Protein AF-A0A936Z3K1-F1 (afdb_monomer_lite)

Organism: NCBI:txid1926872

Sequence (102 aa):
MRNPQPTPPASVLPLPELVPSLREVAAALRRVKRATEPGPGYRIGICDAGGTLVAGTRFASFNQVQRFSLAMADLGYGDVIAEDAEQAHGFHVLFVRRAPGP

Secondary structure (DSSP, 8-state):
-PPPPPPPPP--PPPPP-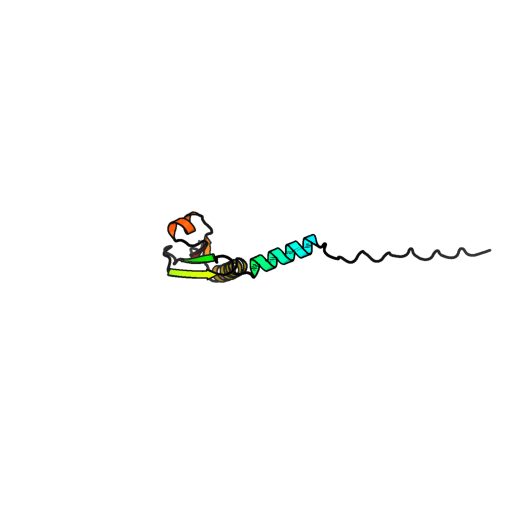---HHHHHHHHHHHHHHHS--S-EEEEEE-TTS-EEEEEEESSHHHHHHHHHHHHHTTEEEE--HHHHHHHS-SEEEEEPPPP-

Foldseek 3Di:
DDDDDDDDPPPPDPDPPPPDDPVVVVVVVVVVCQAPAQDVWFKEFEAEQVRHTDDIDTDRHVVVVVVVQVVLVVVQWHKDQDPVCCVVPVGRIYIHHHDPDD

Radius of gyration: 26.98 Å; chains: 1; bounding box: 47×21×94 Å

Structure (mmCIF, N/CA/C/O backbone):
data_AF-A0A936Z3K1-F1
#
_entry.id   AF-A0A936Z3K1-F1
#
loop_
_atom_site.group_PDB
_atom_site.id
_atom_site.type_symbol
_atom_site.label_atom_id
_atom_site.label_alt_id
_atom_site.label_comp_id
_atom_site.label_asym_id
_atom_site.label_entity_id
_atom_site.label_seq_id
_atom_site.pdbx_PDB_ins_code
_atom_site.Cartn_x
_atom_site.Cartn_y
_atom_site.Cartn_z
_atom_site.occupancy
_atom_site.B_iso_or_equiv
_atom_site.auth_seq_id
_atom_site.auth_comp_id
_atom_site.auth_asym_id
_atom_site.auth_atom_id
_atom_site.pdbx_PDB_model_num
ATOM 1 N N . MET A 1 1 ? 31.880 -3.836 76.783 1.00 51.91 1 MET A N 1
ATOM 2 C CA . MET A 1 1 ? 31.959 -3.171 75.463 1.00 51.91 1 MET A CA 1
ATOM 3 C C . MET A 1 1 ? 30.862 -3.767 74.585 1.00 51.91 1 MET A C 1
ATOM 5 O O . MET A 1 1 ? 30.927 -4.957 74.314 1.00 51.91 1 MET A O 1
ATOM 9 N N . ARG A 1 2 ? 29.789 -3.023 74.266 1.00 57.69 2 ARG A N 1
ATOM 10 C CA . ARG A 1 2 ? 28.687 -3.510 73.408 1.00 57.69 2 ARG A CA 1
ATOM 11 C C . ARG A 1 2 ? 29.042 -3.226 71.946 1.00 57.69 2 ARG A C 1
ATOM 13 O O . ARG A 1 2 ? 29.293 -2.073 71.615 1.00 57.69 2 ARG A O 1
ATOM 20 N N . ASN A 1 3 ? 29.062 -4.261 71.107 1.00 58.19 3 ASN A N 1
ATOM 21 C CA . ASN A 1 3 ? 29.167 -4.108 69.654 1.00 58.19 3 ASN A CA 1
ATOM 22 C C . ASN A 1 3 ? 27.955 -3.319 69.123 1.00 58.19 3 ASN A C 1
ATOM 24 O O . ASN A 1 3 ? 26.833 -3.616 69.546 1.00 58.19 3 ASN A O 1
ATOM 28 N N . PRO A 1 4 ? 28.135 -2.358 68.201 1.00 60.34 4 PRO A N 1
ATOM 29 C CA . PRO A 1 4 ? 27.015 -1.760 67.492 1.00 60.34 4 PRO A CA 1
ATOM 30 C C . PRO A 1 4 ? 26.408 -2.801 66.544 1.00 60.34 4 PRO A C 1
ATOM 32 O O . PRO A 1 4 ? 27.093 -3.401 65.717 1.00 60.34 4 PRO A O 1
ATOM 35 N N . GLN A 1 5 ? 25.113 -3.044 66.713 1.00 69.88 5 GLN A N 1
ATOM 36 C CA . GLN A 1 5 ? 24.314 -3.908 65.853 1.00 69.88 5 GLN A CA 1
ATOM 37 C C . GLN A 1 5 ? 24.134 -3.216 64.485 1.00 69.88 5 GLN A C 1
ATOM 39 O O . GLN A 1 5 ? 23.804 -2.028 64.469 1.00 69.88 5 GLN A O 1
ATOM 44 N N . PRO A 1 6 ? 24.358 -3.898 63.346 1.00 62.09 6 PRO A N 1
ATOM 45 C CA . PRO A 1 6 ? 24.139 -3.304 62.031 1.00 62.09 6 PRO A CA 1
ATOM 46 C C . PRO A 1 6 ? 22.644 -3.042 61.813 1.00 62.09 6 PRO A C 1
ATOM 48 O O . PRO A 1 6 ? 21.803 -3.907 62.067 1.00 62.09 6 PRO A O 1
ATOM 51 N N . THR A 1 7 ? 22.312 -1.835 61.361 1.00 65.94 7 THR A N 1
ATOM 52 C CA . THR A 1 7 ? 20.964 -1.446 60.939 1.00 65.94 7 THR A CA 1
ATOM 53 C C . THR A 1 7 ? 20.496 -2.340 59.784 1.00 65.94 7 THR A C 1
ATOM 55 O O . THR A 1 7 ? 21.282 -2.605 58.870 1.00 65.94 7 THR A O 1
ATOM 58 N N . PRO A 1 8 ? 19.237 -2.819 59.785 1.00 63.06 8 PRO A N 1
ATOM 59 C CA . PRO A 1 8 ? 18.714 -3.575 58.654 1.00 63.06 8 PRO A CA 1
ATOM 60 C C . PRO A 1 8 ? 18.677 -2.686 57.397 1.00 63.06 8 PRO A C 1
ATOM 62 O O . PRO A 1 8 ? 18.449 -1.477 57.516 1.00 63.06 8 PRO A O 1
ATOM 65 N N . PRO A 1 9 ? 18.909 -3.250 56.196 1.00 59.16 9 PRO A N 1
ATOM 66 C CA . PRO A 1 9 ? 18.845 -2.489 54.958 1.00 59.16 9 PRO A CA 1
ATOM 67 C C . PRO A 1 9 ? 17.439 -1.915 54.779 1.00 59.16 9 PRO A C 1
ATOM 69 O O . PRO A 1 9 ? 16.439 -2.579 55.059 1.00 59.16 9 PRO A O 1
ATOM 72 N N . ALA A 1 10 ? 17.385 -0.659 54.339 1.00 59.91 10 ALA A N 1
ATOM 73 C CA . ALA A 1 10 ? 16.150 0.047 54.047 1.00 59.91 10 ALA A CA 1
ATOM 74 C C . ALA A 1 10 ? 15.250 -0.811 53.145 1.00 59.91 10 ALA A C 1
ATOM 76 O O . ALA A 1 10 ? 15.712 -1.323 52.124 1.00 59.91 10 ALA A O 1
ATOM 77 N N . SER A 1 11 ? 13.977 -0.955 53.530 1.00 53.09 11 SER A N 1
ATOM 78 C CA . SER A 1 11 ? 12.931 -1.530 52.684 1.00 53.09 11 SER A CA 1
ATOM 79 C C . SER A 1 11 ? 13.009 -0.915 51.292 1.00 53.09 11 SER A C 1
ATOM 81 O O . SER A 1 11 ? 12.668 0.252 51.098 1.00 53.09 11 SER A O 1
ATOM 83 N N . VAL A 1 12 ? 13.453 -1.713 50.325 1.00 60.06 12 VAL A N 1
ATOM 84 C CA . VAL A 1 12 ? 13.292 -1.414 48.908 1.00 60.06 12 VAL A CA 1
ATOM 85 C C . VAL A 1 12 ? 11.792 -1.486 48.657 1.00 60.06 12 VAL A C 1
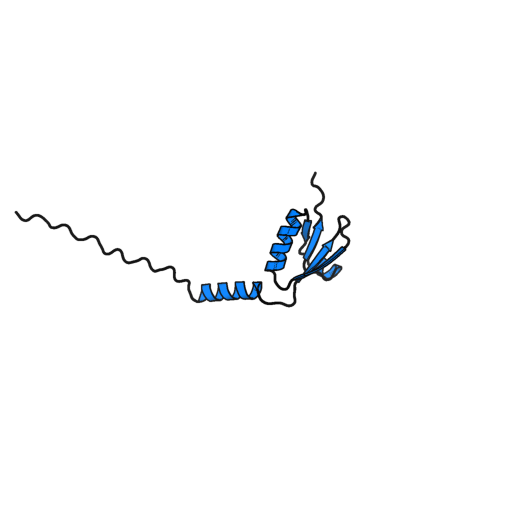ATOM 87 O O . VAL A 1 12 ? 11.215 -2.571 48.610 1.00 60.06 12 VAL A O 1
ATOM 90 N N . LEU A 1 13 ? 11.138 -0.326 48.602 1.00 56.88 13 LEU A N 1
ATOM 91 C CA . LEU A 1 13 ? 9.747 -0.244 48.173 1.00 56.88 13 LEU A CA 1
ATOM 92 C C . LEU A 1 13 ? 9.650 -0.912 46.790 1.00 56.88 13 LEU A C 1
ATOM 94 O O . LEU A 1 13 ? 10.481 -0.604 45.928 1.00 56.88 13 LEU A O 1
ATOM 98 N N . PRO A 1 14 ? 8.694 -1.831 46.561 1.00 55.97 14 PRO A N 1
ATOM 99 C CA . PRO A 1 14 ? 8.497 -2.400 45.239 1.00 55.97 14 PRO A CA 1
ATOM 100 C C . PRO A 1 14 ? 8.211 -1.253 44.267 1.00 55.97 14 PRO A C 1
ATOM 102 O O . PRO A 1 14 ? 7.354 -0.406 44.528 1.00 55.97 14 PRO A O 1
ATOM 105 N N . LEU A 1 15 ? 8.994 -1.199 43.185 1.00 60.97 15 LEU A N 1
ATOM 106 C CA . LEU A 1 15 ? 8.790 -0.271 42.075 1.00 60.97 15 LEU A CA 1
ATOM 107 C C . LEU A 1 15 ? 7.305 -0.314 41.691 1.00 60.97 15 LEU A C 1
ATOM 109 O O . LEU A 1 15 ? 6.779 -1.423 41.562 1.00 60.97 15 LEU A O 1
ATOM 113 N N . PRO A 1 16 ? 6.621 0.834 41.532 1.00 58.12 16 PRO A N 1
ATOM 114 C CA . PRO A 1 16 ? 5.246 0.817 41.067 1.00 58.12 16 PRO A CA 1
ATOM 115 C C . PRO A 1 16 ? 5.231 0.055 39.744 1.00 58.12 16 PRO A C 1
ATOM 117 O O . PRO A 1 16 ? 5.923 0.439 38.797 1.00 58.12 16 PRO A O 1
ATOM 120 N N . GLU A 1 17 ? 4.514 -1.070 39.724 1.00 60.84 17 GLU A N 1
ATOM 121 C CA . GLU A 1 17 ? 4.264 -1.833 38.509 1.00 60.84 17 GLU A CA 1
ATOM 122 C C . GLU A 1 17 ? 3.843 -0.842 37.422 1.00 60.84 17 GLU A C 1
ATOM 124 O O . GLU A 1 17 ? 3.041 0.060 37.684 1.00 60.84 17 GLU A O 1
ATOM 129 N N . LEU A 1 18 ? 4.427 -0.971 36.226 1.00 62.72 18 LEU A N 1
ATOM 130 C CA . LEU A 1 18 ? 4.074 -0.191 35.042 1.00 62.72 18 LEU A CA 1
ATOM 131 C C . LEU A 1 18 ? 2.633 -0.517 34.631 1.00 62.72 18 LEU A C 1
ATOM 133 O O . LEU A 1 18 ? 2.393 -1.193 33.634 1.00 62.72 18 LEU A O 1
ATOM 137 N N . VAL A 1 19 ? 1.660 -0.075 35.419 1.00 63.97 19 VAL A N 1
ATOM 138 C CA . VAL A 1 19 ? 0.253 -0.166 35.079 1.00 63.97 19 VAL A CA 1
ATOM 139 C C . VAL A 1 19 ? -0.004 0.982 34.108 1.00 63.97 19 VAL A C 1
ATOM 141 O O . VAL A 1 19 ? 0.053 2.145 34.524 1.00 63.97 19 VAL A O 1
ATOM 144 N N . PRO A 1 20 ? -0.238 0.701 32.811 1.00 69.38 20 PRO A N 1
ATOM 145 C CA . PRO A 1 20 ? -0.539 1.750 31.855 1.00 69.38 20 PRO A CA 1
ATOM 146 C C . PRO A 1 20 ? -1.790 2.493 32.313 1.00 69.38 20 PRO A C 1
ATOM 148 O O . PRO A 1 20 ? -2.777 1.901 32.760 1.00 69.38 20 PRO A O 1
ATOM 151 N N . SER A 1 21 ? -1.756 3.811 32.193 1.00 82.62 21 SER A N 1
ATOM 152 C CA . SER A 1 21 ? -2.896 4.652 32.515 1.00 82.62 21 SER A CA 1
ATOM 153 C C . SER A 1 21 ? -4.106 4.274 31.655 1.00 82.62 21 SER A C 1
ATOM 155 O O . SER A 1 21 ? -3.986 3.872 30.493 1.00 82.62 21 SER A O 1
ATOM 157 N N . LEU A 1 22 ? -5.313 4.497 32.180 1.00 77.69 22 LEU A N 1
ATOM 158 C CA . LEU A 1 22 ? -6.554 4.316 31.412 1.00 77.69 22 LEU A CA 1
ATOM 159 C C . LEU A 1 22 ? -6.553 5.121 30.099 1.00 77.69 22 LEU A C 1
ATOM 161 O O . LEU A 1 22 ? -7.166 4.712 29.113 1.00 77.69 22 LEU A O 1
ATOM 165 N N . ARG A 1 23 ? -5.828 6.248 30.060 1.00 71.69 23 ARG A N 1
ATOM 166 C CA . ARG A 1 23 ? -5.640 7.068 28.857 1.00 71.69 23 ARG A CA 1
ATOM 167 C C . ARG A 1 23 ? -4.816 6.341 27.793 1.00 71.69 23 ARG A C 1
ATOM 169 O O . ARG A 1 23 ? -5.194 6.380 26.623 1.00 71.69 23 ARG A O 1
ATOM 176 N N . GLU A 1 24 ? -3.729 5.682 28.186 1.00 74.94 24 GLU A N 1
ATOM 177 C CA . GLU A 1 24 ? -2.876 4.892 27.289 1.00 74.94 24 GLU A CA 1
ATOM 178 C C . GLU A 1 24 ? -3.619 3.665 26.762 1.00 74.94 24 GLU A C 1
ATOM 180 O O . GLU A 1 24 ? -3.598 3.410 25.558 1.00 74.94 24 GLU A O 1
ATOM 185 N N . VAL A 1 25 ? -4.375 2.976 27.622 1.00 77.12 25 VAL A N 1
ATOM 186 C CA . VAL A 1 25 ? -5.221 1.844 27.214 1.00 77.12 25 VAL A CA 1
ATOM 187 C C . VAL A 1 25 ? -6.306 2.295 26.231 1.00 77.12 25 VAL A C 1
ATOM 189 O O . VAL A 1 25 ? -6.480 1.686 25.176 1.00 77.12 25 VAL A O 1
ATOM 192 N N . ALA A 1 26 ? -6.993 3.410 26.497 1.00 69.81 26 ALA A N 1
ATOM 193 C CA . ALA A 1 26 ? -7.988 3.961 25.576 1.00 69.81 26 ALA A CA 1
ATOM 194 C C . ALA A 1 26 ? -7.372 4.400 24.234 1.00 69.81 26 ALA A C 1
ATOM 196 O O . ALA A 1 26 ? -7.989 4.223 23.181 1.00 69.81 26 ALA A O 1
ATOM 197 N N . ALA A 1 27 ? -6.161 4.963 24.245 1.00 68.19 27 ALA A N 1
ATOM 198 C CA . ALA A 1 27 ? -5.438 5.326 23.029 1.00 68.19 27 ALA A CA 1
ATOM 199 C C . ALA A 1 27 ? -5.042 4.085 22.212 1.00 68.19 27 ALA A C 1
ATOM 201 O O . ALA A 1 27 ? -5.247 4.064 20.995 1.00 68.19 27 ALA A O 1
ATOM 202 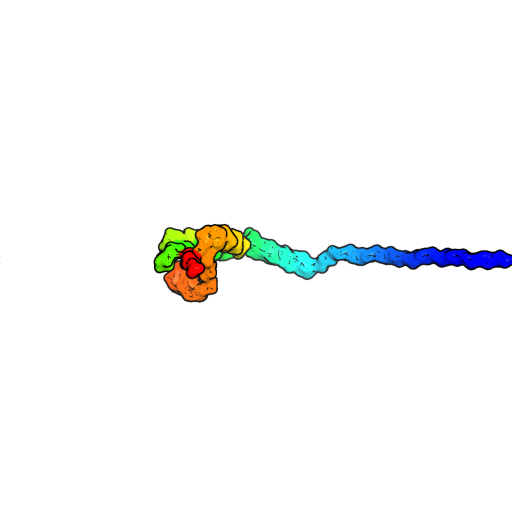N N . ALA A 1 28 ? -4.554 3.034 22.876 1.00 71.94 28 ALA A N 1
ATOM 203 C CA . ALA A 1 28 ? -4.238 1.754 22.253 1.00 71.94 28 ALA A CA 1
ATOM 204 C C . ALA A 1 28 ? -5.490 1.109 21.639 1.00 71.94 28 ALA A C 1
ATOM 206 O O . ALA A 1 28 ? -5.474 0.740 20.465 1.00 71.94 28 ALA A O 1
ATOM 207 N N . LEU A 1 29 ? -6.610 1.077 22.370 1.00 72.44 29 LEU A N 1
ATOM 208 C CA . LEU A 1 29 ? -7.886 0.557 21.870 1.00 72.44 29 LEU A CA 1
ATOM 209 C C . LEU A 1 29 ? -8.385 1.330 20.646 1.00 72.44 29 LEU A C 1
ATOM 211 O O . LEU A 1 29 ? -8.789 0.714 19.666 1.00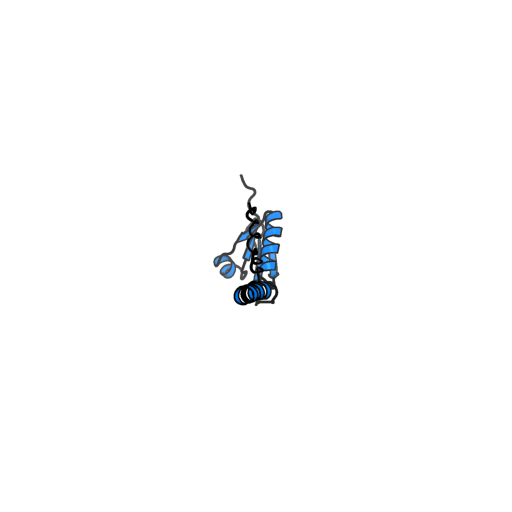 72.44 29 LEU A O 1
ATOM 215 N N . ARG A 1 30 ? -8.309 2.668 20.639 1.00 71.00 30 ARG A N 1
ATOM 216 C CA . ARG A 1 30 ? -8.678 3.475 19.459 1.00 71.00 30 ARG A CA 1
ATOM 217 C C . ARG A 1 30 ? -7.772 3.201 18.259 1.00 71.00 30 ARG A C 1
ATOM 219 O O . ARG A 1 30 ? -8.259 3.186 17.130 1.00 71.00 30 ARG A O 1
ATOM 226 N N . ARG A 1 31 ? -6.471 2.987 18.489 1.00 62.75 31 ARG A N 1
ATOM 227 C CA . ARG A 1 31 ? -5.500 2.649 17.438 1.00 62.75 31 ARG A CA 1
ATOM 228 C C . ARG A 1 31 ? -5.793 1.280 16.830 1.00 62.75 31 ARG A C 1
ATOM 230 O O . ARG A 1 31 ? -5.791 1.163 15.609 1.00 62.75 31 ARG A O 1
ATOM 237 N N . VAL A 1 32 ? -6.091 0.281 17.663 1.00 66.44 32 VAL A N 1
ATOM 238 C CA . VAL A 1 32 ? -6.509 -1.053 17.209 1.00 66.44 32 VAL A CA 1
ATOM 239 C C . VAL A 1 32 ? -7.823 -0.948 16.444 1.00 66.44 32 VAL A C 1
ATOM 241 O O . VAL A 1 32 ? -7.875 -1.358 15.295 1.00 66.44 32 VAL A O 1
ATOM 244 N N . LYS A 1 33 ? -8.830 -0.280 17.013 1.00 62.78 33 LYS A N 1
ATOM 245 C CA . LYS A 1 33 ? -10.151 -0.088 16.407 1.00 62.78 33 LYS A CA 1
ATOM 246 C C . LYS A 1 33 ? -10.070 0.552 15.014 1.00 62.78 33 LYS A C 1
ATOM 248 O O . LYS A 1 33 ? -10.632 0.019 14.072 1.00 62.78 33 LYS A O 1
ATOM 253 N N . ARG A 1 34 ? -9.274 1.613 14.827 1.00 60.97 34 ARG A N 1
ATOM 254 C CA . ARG A 1 34 ? -9.028 2.208 13.492 1.00 60.97 34 ARG A CA 1
ATOM 255 C C . ARG A 1 34 ? -8.288 1.284 12.518 1.00 60.97 34 ARG A C 1
ATOM 257 O O . ARG A 1 34 ? -8.410 1.452 11.309 1.00 60.97 34 ARG A O 1
ATOM 264 N N . ALA A 1 35 ? -7.482 0.354 13.023 1.00 58.16 35 ALA A N 1
ATOM 265 C CA . ALA A 1 35 ? -6.764 -0.621 12.208 1.00 58.16 35 ALA A CA 1
ATOM 266 C C . ALA A 1 35 ? -7.605 -1.868 11.878 1.00 58.16 35 ALA A C 1
ATOM 268 O O . ALA A 1 35 ? -7.279 -2.565 10.915 1.00 58.16 35 ALA A O 1
ATOM 269 N N . THR A 1 36 ? -8.652 -2.155 12.656 1.00 55.12 36 THR A N 1
ATOM 270 C CA . THR A 1 36 ? -9.460 -3.379 12.551 1.00 55.12 36 THR A CA 1
ATOM 271 C C . THR A 1 36 ? -10.888 -3.144 12.074 1.00 55.12 36 THR A C 1
ATOM 273 O O . THR A 1 36 ? -11.504 -4.078 11.571 1.00 55.12 36 THR A O 1
ATOM 276 N N . GLU A 1 37 ? -11.438 -1.940 12.234 1.00 56.78 37 GLU A N 1
ATOM 277 C CA . GLU A 1 37 ? -12.792 -1.640 11.775 1.00 56.78 37 GLU A CA 1
ATOM 278 C C . GLU A 1 37 ? -12.823 -1.298 10.283 1.00 56.78 37 GLU A C 1
ATOM 280 O O . GLU A 1 37 ? -11.950 -0.569 9.801 1.00 56.78 37 GLU A O 1
ATOM 285 N N . PRO A 1 38 ? -13.838 -1.786 9.550 1.00 53.66 38 PRO A N 1
ATOM 286 C CA . PRO A 1 38 ? -14.069 -1.386 8.175 1.00 53.66 38 PRO A CA 1
ATOM 287 C C . PRO A 1 38 ? -14.511 0.081 8.151 1.00 53.66 38 PRO A C 1
ATOM 289 O O . PRO A 1 38 ? -15.656 0.413 8.451 1.00 53.66 38 PRO A O 1
ATOM 292 N N . GLY A 1 39 ? -13.582 0.976 7.814 1.00 60.31 39 GLY A N 1
ATOM 293 C CA . GLY A 1 39 ? -13.918 2.337 7.395 1.00 60.31 39 GLY A CA 1
ATOM 294 C C . GLY A 1 39 ? -14.571 2.340 6.001 1.00 60.31 39 GLY A C 1
ATOM 295 O O . GLY A 1 39 ? -14.830 1.273 5.444 1.00 60.31 39 GLY A O 1
ATOM 296 N N . PRO A 1 40 ? -14.762 3.511 5.360 1.00 62.25 40 PRO A N 1
ATOM 297 C CA . PRO A 1 40 ? -15.268 3.599 3.977 1.00 62.25 40 PRO A CA 1
ATOM 298 C C . PRO A 1 40 ? -14.375 2.887 2.936 1.00 62.25 40 PRO A C 1
ATOM 300 O O . PRO A 1 40 ? -14.747 2.758 1.771 1.00 62.25 40 PRO A O 1
ATOM 303 N N . GLY A 1 41 ? -13.216 2.384 3.367 1.00 75.31 41 GLY A N 1
ATOM 304 C CA . GLY A 1 41 ? -12.289 1.594 2.583 1.00 75.31 41 GLY A CA 1
ATOM 305 C C . GLY A 1 41 ? -11.328 2.462 1.775 1.00 75.31 41 GLY A C 1
ATOM 306 O O . GLY A 1 41 ? -11.693 3.473 1.181 1.00 75.31 41 GLY A O 1
ATOM 307 N N . TYR A 1 42 ? -10.070 2.049 1.725 1.00 79.62 42 TYR A N 1
ATOM 308 C CA . TYR A 1 42 ? -9.035 2.675 0.921 1.00 79.62 42 TYR A CA 1
ATOM 309 C C . TYR A 1 42 ? -9.046 2.052 -0.471 1.00 79.62 42 TYR A C 1
ATOM 311 O O . TYR A 1 42 ? -8.624 0.916 -0.652 1.00 79.62 42 TYR A O 1
ATOM 319 N N . ARG A 1 43 ? -9.543 2.795 -1.460 1.00 86.06 43 ARG A N 1
ATOM 320 C CA . ARG A 1 43 ? -9.307 2.543 -2.888 1.00 86.06 43 ARG A CA 1
ATOM 321 C C . ARG A 1 43 ? -7.816 2.656 -3.201 1.00 86.06 43 ARG A C 1
ATOM 323 O O . ARG A 1 43 ? -7.244 3.726 -3.009 1.00 86.06 43 ARG A O 1
ATOM 330 N N . ILE A 1 44 ? -7.233 1.573 -3.699 1.00 87.75 44 ILE A N 1
ATOM 331 C CA . ILE A 1 44 ? -5.836 1.469 -4.121 1.00 87.75 44 ILE A CA 1
ATOM 332 C C . ILE A 1 44 ? -5.780 1.140 -5.607 1.00 87.75 44 ILE A C 1
ATOM 334 O O . ILE A 1 44 ? -6.473 0.222 -6.041 1.00 87.75 44 ILE A O 1
ATOM 338 N N . GLY A 1 45 ? -4.963 1.861 -6.368 1.00 88.62 45 GLY A N 1
ATOM 339 C CA . GLY A 1 45 ? -4.690 1.572 -7.773 1.00 88.62 45 GLY A CA 1
ATOM 340 C C . GLY A 1 45 ? -3.251 1.112 -7.982 1.00 88.62 45 GLY A C 1
ATOM 341 O O . GLY A 1 45 ? -2.360 1.444 -7.202 1.00 88.62 45 GLY A O 1
ATOM 342 N N . ILE A 1 46 ? -3.025 0.328 -9.030 1.00 90.00 46 ILE A N 1
ATOM 343 C CA . ILE A 1 46 ? -1.706 -0.152 -9.444 1.00 90.00 46 ILE A CA 1
ATOM 344 C C . ILE A 1 46 ? -1.517 0.249 -10.900 1.00 90.00 46 ILE A C 1
ATOM 346 O O . ILE A 1 46 ? -2.353 -0.082 -11.746 1.00 90.00 46 ILE A O 1
ATOM 350 N N . CYS A 1 47 ? -0.423 0.945 -11.177 1.00 87.62 47 CYS A N 1
ATOM 351 C CA . CYS A 1 47 ? -0.049 1.382 -12.508 1.00 87.62 47 CYS A CA 1
ATOM 352 C C . CYS A 1 47 ? 1.067 0.510 -13.085 1.00 87.62 47 CYS A C 1
ATOM 354 O O . CYS A 1 47 ? 1.921 0.001 -12.358 1.00 87.62 47 CYS A O 1
ATOM 356 N N . ASP A 1 48 ? 1.082 0.363 -14.405 1.00 85.06 48 ASP A N 1
ATOM 357 C CA . ASP A 1 48 ? 2.225 -0.192 -15.120 1.00 85.06 48 ASP A CA 1
ATOM 358 C C . ASP A 1 48 ? 3.411 0.793 -15.170 1.00 85.06 48 ASP A C 1
ATOM 360 O O . ASP A 1 48 ? 3.384 1.888 -14.604 1.00 85.06 48 ASP A O 1
ATOM 364 N N . ALA A 1 49 ? 4.487 0.393 -15.855 1.00 78.94 49 ALA A N 1
ATOM 365 C CA . ALA A 1 49 ? 5.677 1.227 -16.027 1.00 78.94 49 ALA A CA 1
ATOM 366 C C . ALA A 1 49 ? 5.424 2.498 -16.865 1.00 78.94 49 ALA A C 1
ATOM 368 O O . ALA A 1 49 ? 6.220 3.430 -16.796 1.00 78.94 49 ALA A O 1
ATOM 369 N N . GLY A 1 50 ? 4.338 2.540 -17.642 1.00 76.06 50 GLY A N 1
ATOM 370 C CA . GLY A 1 50 ? 3.899 3.717 -18.392 1.00 76.06 50 GLY A CA 1
ATOM 371 C C . GLY A 1 50 ? 2.995 4.649 -17.582 1.00 76.06 50 GLY A C 1
ATOM 372 O O . GLY A 1 50 ? 2.510 5.634 -18.130 1.00 76.06 50 GLY A O 1
ATOM 373 N N . GLY A 1 51 ? 2.739 4.344 -16.304 1.00 76.38 51 GLY A N 1
ATOM 374 C CA . GLY A 1 51 ? 1.829 5.112 -15.455 1.00 76.38 51 GLY A CA 1
ATOM 375 C C . GLY A 1 51 ? 0.348 4.829 -15.721 1.00 76.38 51 GLY A C 1
ATOM 376 O O . GLY A 1 51 ? -0.506 5.497 -15.142 1.00 76.38 51 GLY A O 1
ATOM 377 N N . THR A 1 52 ? 0.021 3.832 -16.549 1.00 83.75 52 THR A N 1
ATOM 378 C CA . THR A 1 52 ? -1.367 3.467 -16.854 1.00 83.75 52 THR A CA 1
ATOM 379 C C . THR A 1 52 ? -1.916 2.559 -15.769 1.00 83.75 52 THR A C 1
ATOM 381 O O . THR A 1 52 ? -1.281 1.575 -15.397 1.00 83.75 52 THR A O 1
ATOM 384 N N . LEU A 1 53 ? -3.116 2.856 -15.271 1.00 85.69 53 LEU A N 1
ATOM 385 C CA . LEU A 1 53 ? -3.791 2.016 -14.287 1.00 85.69 53 LEU A CA 1
ATOM 386 C C . LEU A 1 53 ? -4.128 0.641 -14.887 1.00 85.69 53 LEU A C 1
ATOM 388 O O . LEU A 1 53 ? -4.909 0.546 -15.832 1.00 85.69 53 LEU A O 1
ATOM 392 N N . VAL A 1 54 ? -3.590 -0.424 -14.297 1.00 88.94 54 VAL A N 1
ATOM 393 C CA . VAL A 1 54 ? -3.807 -1.814 -14.738 1.00 88.94 54 VAL A CA 1
ATOM 394 C C . VAL A 1 54 ? -4.635 -2.636 -13.756 1.00 88.94 54 VAL A C 1
ATOM 396 O O . VAL A 1 54 ? -5.231 -3.639 -14.139 1.00 88.94 54 VAL A O 1
ATOM 399 N N . ALA A 1 55 ? -4.691 -2.224 -12.490 1.00 88.62 55 ALA A N 1
ATOM 400 C CA . ALA A 1 55 ? -5.470 -2.904 -11.464 1.00 88.62 55 ALA A CA 1
ATOM 401 C C . ALA A 1 55 ? -5.930 -1.937 -10.369 1.00 88.62 55 ALA A C 1
ATOM 403 O O . ALA A 1 55 ? -5.320 -0.896 -10.131 1.00 88.62 55 ALA A O 1
ATOM 404 N N . GLY A 1 56 ? -7.002 -2.312 -9.671 1.00 88.25 56 GLY A N 1
ATOM 405 C CA . GLY A 1 56 ? -7.521 -1.579 -8.525 1.00 88.25 56 GLY A CA 1
ATOM 406 C C . GLY A 1 56 ? -8.102 -2.524 -7.480 1.00 88.25 56 GLY A C 1
ATOM 407 O O . GLY A 1 56 ? -8.661 -3.567 -7.811 1.00 88.25 56 GLY A O 1
ATOM 408 N N . THR A 1 57 ? -7.967 -2.165 -6.208 1.00 88.25 57 THR A N 1
ATOM 409 C CA . THR A 1 57 ? -8.524 -2.916 -5.079 1.00 88.25 57 THR A CA 1
ATOM 410 C C . THR A 1 57 ? -9.011 -1.975 -3.977 1.00 88.25 57 THR A C 1
ATOM 412 O O . THR A 1 57 ? -8.807 -0.760 -4.031 1.00 88.25 57 THR A O 1
ATOM 415 N N . ARG A 1 58 ? -9.701 -2.523 -2.976 1.00 87.06 58 ARG A N 1
ATOM 416 C CA . ARG A 1 58 ? -10.147 -1.796 -1.785 1.00 87.06 58 ARG A CA 1
ATOM 417 C C . ARG A 1 58 ? -9.677 -2.517 -0.531 1.00 87.06 58 ARG A C 1
ATOM 419 O O . ARG A 1 58 ? -9.940 -3.704 -0.369 1.00 87.06 58 ARG A O 1
ATOM 426 N N . PHE A 1 59 ? -9.057 -1.778 0.380 1.00 83.12 59 PHE A N 1
ATOM 427 C CA . PHE A 1 59 ? -8.721 -2.272 1.712 1.00 83.12 59 PHE A CA 1
ATOM 428 C C . PHE A 1 59 ? -9.637 -1.678 2.768 1.00 83.12 59 PHE A C 1
ATOM 430 O O . PHE A 1 59 ? -9.984 -0.506 2.705 1.00 83.12 59 PHE A O 1
ATOM 437 N N . ALA A 1 60 ? -10.013 -2.473 3.763 1.00 79.81 60 ALA A N 1
ATOM 438 C CA . ALA A 1 60 ? -10.918 -2.050 4.827 1.00 79.81 60 ALA A CA 1
ATOM 439 C C . ALA A 1 60 ? -10.229 -1.144 5.860 1.00 79.81 60 ALA A C 1
ATOM 441 O O . ALA A 1 60 ? -10.902 -0.364 6.534 1.00 79.81 60 ALA A O 1
ATOM 442 N N . SER A 1 61 ? -8.897 -1.224 5.974 1.00 78.12 61 SER A N 1
ATOM 443 C CA . SER A 1 61 ? -8.135 -0.468 6.966 1.00 78.12 61 SER A CA 1
ATOM 444 C C . SER A 1 61 ? -6.771 0.004 6.470 1.00 78.12 61 SER A C 1
ATOM 446 O O . SER A 1 61 ? -6.163 -0.581 5.574 1.00 78.12 61 SER A O 1
ATOM 448 N N . PHE A 1 62 ? -6.250 1.051 7.113 1.00 77.44 62 PHE A N 1
ATOM 449 C CA . PHE A 1 62 ? -4.934 1.609 6.798 1.00 77.44 62 PHE A CA 1
ATOM 450 C C . PHE A 1 62 ? -3.796 0.607 7.050 1.00 77.44 62 PHE A C 1
ATOM 452 O O . PHE A 1 62 ? -2.787 0.632 6.357 1.00 77.44 62 PHE A O 1
ATOM 459 N N . ASN A 1 63 ? -3.957 -0.325 7.997 1.00 81.81 63 ASN A N 1
ATOM 460 C CA . ASN A 1 63 ? -2.947 -1.356 8.255 1.00 81.81 63 ASN A CA 1
ATOM 461 C C . ASN A 1 63 ? -2.772 -2.287 7.046 1.00 81.81 63 ASN A C 1
ATOM 463 O O . ASN A 1 63 ? -1.648 -2.624 6.684 1.00 81.81 63 ASN A O 1
ATOM 467 N N . GLN A 1 64 ? -3.875 -2.656 6.387 1.00 83.06 64 GLN A N 1
ATO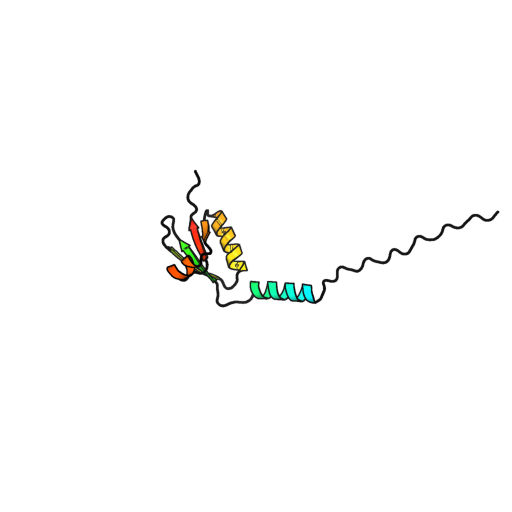M 468 C CA . GLN A 1 64 ? -3.823 -3.434 5.149 1.00 83.06 64 GLN A CA 1
ATOM 469 C C . GLN A 1 64 ? -3.113 -2.654 4.038 1.00 83.06 64 GLN A C 1
ATOM 471 O O . GLN A 1 64 ? -2.275 -3.230 3.355 1.00 83.06 64 GLN A O 1
ATOM 476 N N . VAL A 1 65 ? -3.368 -1.344 3.922 1.00 83.50 65 VAL A N 1
ATOM 477 C CA . VAL A 1 65 ? -2.647 -0.463 2.985 1.00 83.50 65 VAL A CA 1
ATOM 478 C C . VAL A 1 65 ? -1.146 -0.454 3.281 1.00 83.50 65 VAL A C 1
ATOM 480 O O . VAL A 1 65 ? -0.355 -0.627 2.364 1.00 83.50 65 VAL A O 1
ATOM 483 N N . GLN A 1 66 ? -0.738 -0.316 4.547 1.00 84.69 66 GLN A N 1
ATOM 484 C CA . GLN A 1 66 ? 0.679 -0.331 4.932 1.00 84.69 66 GLN A CA 1
ATOM 485 C C . GLN A 1 66 ? 1.356 -1.668 4.610 1.00 84.69 66 GLN A C 1
ATOM 487 O O . GLN A 1 66 ? 2.443 -1.684 4.040 1.00 84.69 66 GLN A O 1
ATOM 492 N N . ARG A 1 67 ? 0.713 -2.795 4.941 1.00 86.56 67 ARG A N 1
ATOM 493 C CA . ARG A 1 67 ? 1.239 -4.132 4.614 1.00 86.56 67 ARG A CA 1
ATOM 494 C C . ARG A 1 67 ? 1.333 -4.350 3.109 1.00 86.56 67 ARG A C 1
ATOM 496 O O . ARG A 1 67 ? 2.311 -4.916 2.637 1.00 86.56 67 ARG A O 1
ATOM 503 N N . PHE A 1 68 ? 0.330 -3.888 2.369 1.00 87.25 68 PHE A N 1
ATOM 504 C CA . PHE A 1 68 ? 0.338 -3.940 0.916 1.00 87.25 68 PHE A CA 1
ATOM 505 C C . PHE A 1 68 ? 1.447 -3.062 0.330 1.00 87.25 68 PHE A C 1
ATOM 507 O O . PHE A 1 68 ? 2.145 -3.511 -0.568 1.00 87.25 68 PHE A O 1
ATOM 514 N N . SER A 1 69 ? 1.672 -1.865 0.882 1.00 87.62 69 SER A N 1
ATOM 515 C CA . SER A 1 69 ? 2.753 -0.976 0.444 1.00 87.62 69 SER A CA 1
ATOM 516 C C . SER A 1 69 ? 4.129 -1.622 0.603 1.00 87.62 69 SER A C 1
ATOM 518 O O . SER A 1 69 ? 4.921 -1.615 -0.336 1.00 87.62 69 SER A O 1
ATOM 520 N N . LEU A 1 70 ? 4.376 -2.292 1.734 1.00 89.50 70 LEU A N 1
ATOM 521 C CA . LEU A 1 70 ? 5.609 -3.058 1.946 1.00 89.50 70 LEU A CA 1
ATOM 522 C C . LEU A 1 70 ? 5.779 -4.181 0.912 1.00 89.50 70 LEU A C 1
ATOM 524 O O . LEU A 1 70 ? 6.821 -4.265 0.273 1.00 89.50 70 LEU A O 1
ATOM 528 N N . ALA A 1 71 ? 4.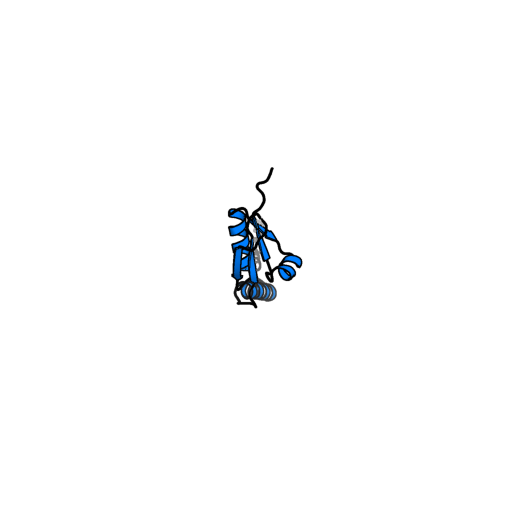739 -4.989 0.686 1.00 88.69 71 ALA A N 1
ATOM 529 C CA . ALA A 1 71 ? 4.794 -6.065 -0.305 1.00 88.69 71 ALA A CA 1
ATOM 530 C C . ALA A 1 71 ? 5.018 -5.537 -1.736 1.00 88.69 71 ALA A C 1
ATOM 532 O O . ALA A 1 71 ? 5.734 -6.145 -2.526 1.00 88.69 71 ALA A O 1
ATOM 533 N N . MET A 1 72 ? 4.427 -4.392 -2.080 1.00 88.62 72 MET A N 1
ATOM 534 C CA . MET A 1 72 ? 4.623 -3.743 -3.377 1.00 88.62 72 MET A CA 1
ATOM 535 C C . MET A 1 72 ? 6.037 -3.163 -3.520 1.00 88.62 72 MET A C 1
ATOM 537 O O . MET A 1 72 ? 6.613 -3.239 -4.607 1.00 88.62 72 MET A O 1
ATOM 541 N N . ALA A 1 73 ? 6.628 -2.649 -2.438 1.00 87.06 73 ALA A N 1
ATOM 542 C CA . ALA A 1 73 ? 8.017 -2.197 -2.424 1.00 87.06 73 ALA A CA 1
ATOM 543 C C . ALA A 1 73 ? 9.003 -3.338 -2.716 1.00 87.06 73 ALA A C 1
ATOM 545 O O . ALA A 1 73 ? 9.918 -3.144 -3.518 1.00 87.06 73 ALA A O 1
ATOM 546 N N . ASP A 1 74 ? 8.765 -4.533 -2.165 1.00 87.69 74 ASP A N 1
ATOM 547 C CA . ASP A 1 74 ? 9.561 -5.735 -2.460 1.00 87.69 74 ASP A CA 1
ATOM 548 C C . ASP A 1 74 ? 9.476 -6.142 -3.945 1.00 87.69 74 ASP A C 1
ATOM 550 O O . ASP A 1 74 ? 10.423 -6.688 -4.509 1.00 87.69 74 ASP A O 1
ATOM 554 N N . LEU A 1 75 ? 8.360 -5.825 -4.609 1.00 86.88 75 LEU A N 1
ATOM 555 C CA . LEU A 1 75 ? 8.147 -6.036 -6.046 1.00 86.88 75 LEU A CA 1
ATOM 556 C C . LEU A 1 75 ? 8.681 -4.886 -6.921 1.00 86.88 75 LEU A C 1
ATOM 558 O O . LEU A 1 75 ? 8.489 -4.893 -8.139 1.00 86.88 75 LEU A O 1
ATOM 562 N N . GLY A 1 76 ? 9.338 -3.889 -6.323 1.00 87.06 76 GLY A N 1
ATOM 563 C CA . GLY A 1 76 ? 9.914 -2.746 -7.029 1.00 87.06 76 GLY A CA 1
ATOM 564 C C . GLY A 1 76 ? 8.920 -1.625 -7.343 1.00 87.06 76 GLY A C 1
ATOM 565 O O . GLY A 1 76 ? 9.195 -0.796 -8.210 1.00 87.06 76 GLY A O 1
ATOM 566 N N . TYR A 1 77 ? 7.774 -1.565 -6.666 1.00 85.69 77 TYR A N 1
ATOM 567 C CA . TYR A 1 77 ? 6.835 -0.447 -6.770 1.00 85.69 77 TYR A CA 1
ATOM 568 C C . TYR A 1 77 ? 7.092 0.601 -5.679 1.00 85.69 77 TYR A C 1
ATOM 570 O O . TYR A 1 77 ? 7.588 0.312 -4.595 1.00 85.69 77 TYR A O 1
ATOM 578 N N . GLY A 1 78 ? 6.778 1.858 -5.971 1.00 82.94 78 GLY A N 1
ATOM 579 C CA . GLY A 1 78 ? 6.647 2.929 -4.989 1.00 82.94 78 GLY A CA 1
ATOM 580 C C . GLY A 1 78 ? 5.182 3.311 -4.831 1.00 82.94 78 GLY A C 1
ATOM 581 O O . GLY A 1 78 ? 4.401 3.169 -5.771 1.00 82.94 78 GLY A O 1
ATOM 582 N N . ASP A 1 79 ? 4.812 3.790 -3.653 1.00 75.31 79 ASP A N 1
ATOM 583 C CA . ASP A 1 79 ? 3.519 4.401 -3.393 1.00 75.31 79 ASP A CA 1
ATOM 584 C C . ASP A 1 79 ? 3.544 5.905 -3.680 1.00 75.31 79 ASP A C 1
ATOM 586 O O . ASP A 1 79 ? 4.441 6.639 -3.272 1.00 75.31 79 ASP A O 1
ATOM 590 N N . VAL A 1 80 ? 2.513 6.365 -4.381 1.00 71.62 80 VAL A N 1
ATOM 591 C CA . VAL A 1 80 ? 2.179 7.771 -4.572 1.00 71.62 80 VAL A CA 1
ATOM 592 C C . VAL A 1 80 ? 0.892 8.029 -3.803 1.00 71.62 80 VAL A C 1
ATOM 594 O O . VAL A 1 80 ? -0.180 7.519 -4.142 1.00 71.62 80 VAL A O 1
ATOM 597 N N . ILE A 1 81 ? 1.018 8.821 -2.743 1.00 63.09 81 ILE A N 1
ATOM 598 C CA . ILE A 1 81 ? -0.098 9.346 -1.961 1.00 63.09 81 ILE A CA 1
ATOM 599 C C . ILE A 1 81 ? -0.208 10.824 -2.344 1.00 63.09 81 ILE A C 1
ATOM 601 O O . ILE A 1 81 ? 0.462 11.666 -1.752 1.00 63.09 81 ILE A O 1
ATOM 605 N N . ALA A 1 82 ? -0.968 11.131 -3.394 1.00 57.44 82 ALA A N 1
ATOM 606 C CA . ALA A 1 82 ? -1.124 12.493 -3.903 1.00 57.44 82 ALA A CA 1
ATOM 607 C C . ALA A 1 82 ? -2.609 12.839 -4.060 1.00 57.44 82 ALA A C 1
ATOM 609 O O . ALA A 1 82 ? -3.388 12.002 -4.512 1.00 57.44 82 ALA A O 1
ATOM 610 N N . GLU A 1 83 ? -2.987 14.079 -3.745 1.00 55.88 83 GLU A N 1
ATOM 611 C CA . GLU A 1 83 ? -4.317 14.633 -4.063 1.00 55.88 83 GLU A CA 1
ATOM 612 C C . GLU A 1 83 ? -4.642 14.477 -5.558 1.00 55.88 83 GLU A C 1
ATOM 614 O O . GLU A 1 83 ? -5.768 14.140 -5.925 1.00 55.88 83 GLU A O 1
ATOM 619 N N . ASP A 1 84 ? -3.622 14.601 -6.411 1.00 54.00 84 ASP A N 1
ATOM 620 C CA . ASP A 1 84 ? -3.729 14.415 -7.858 1.00 54.00 84 ASP A CA 1
ATOM 621 C C . ASP A 1 84 ? -4.107 12.978 -8.250 1.00 54.00 84 ASP A C 1
ATOM 623 O O . ASP A 1 84 ? -4.808 12.773 -9.236 1.00 54.00 84 ASP A O 1
ATOM 627 N N . ALA A 1 85 ? -3.705 11.964 -7.473 1.00 55.94 85 ALA A N 1
ATOM 628 C CA . ALA A 1 85 ? -4.065 10.567 -7.726 1.00 55.94 85 ALA A CA 1
ATOM 629 C C . ALA A 1 85 ? -5.553 10.297 -7.449 1.00 55.94 85 ALA A C 1
ATOM 631 O O . ALA A 1 85 ? -6.216 9.556 -8.187 1.00 55.94 85 ALA A O 1
ATOM 632 N N . GLU A 1 86 ? -6.091 10.929 -6.405 1.00 59.72 86 GLU A N 1
ATOM 633 C CA . GLU A 1 86 ? -7.508 10.830 -6.073 1.00 59.72 86 GLU A CA 1
ATOM 634 C C . GLU A 1 86 ? -8.364 11.603 -7.079 1.00 59.72 86 GLU A C 1
ATOM 636 O O . GLU A 1 86 ? -9.394 11.088 -7.519 1.00 59.72 86 GLU A O 1
ATOM 641 N N . GLN A 1 87 ? -7.906 12.777 -7.522 1.00 60.31 87 GLN A N 1
ATOM 642 C CA . GLN A 1 87 ? -8.596 13.573 -8.539 1.00 60.31 87 GLN A CA 1
ATOM 643 C C . GLN A 1 87 ? -8.524 12.956 -9.946 1.00 60.31 87 GLN A C 1
ATOM 645 O O . GLN A 1 87 ? -9.532 12.952 -10.650 1.00 60.31 87 GLN A O 1
ATOM 650 N N . ALA A 1 88 ? -7.377 12.405 -10.359 1.00 61.28 88 ALA A N 1
ATOM 651 C CA . ALA A 1 88 ? -7.188 11.866 -11.709 1.00 61.28 88 ALA A CA 1
ATOM 652 C C . ALA A 1 88 ? -7.750 10.447 -11.890 1.00 61.28 88 ALA A C 1
ATOM 654 O O . ALA A 1 88 ? -8.232 10.109 -12.972 1.00 61.28 88 ALA A O 1
ATOM 655 N N . HIS A 1 89 ? -7.699 9.607 -10.849 1.00 64.25 89 HIS A N 1
ATOM 656 C CA . HIS A 1 89 ? -8.046 8.186 -10.972 1.00 64.25 89 HIS A CA 1
ATOM 657 C C . HIS A 1 89 ? -9.064 7.688 -9.937 1.00 64.25 89 HIS A C 1
ATOM 659 O O . HIS A 1 89 ? -9.508 6.544 -10.024 1.00 64.25 89 HIS A O 1
ATOM 665 N N . GLY A 1 90 ? -9.469 8.510 -8.963 1.00 72.69 90 GLY A N 1
ATOM 666 C CA . GLY A 1 90 ? -10.428 8.105 -7.933 1.00 72.69 90 GLY A CA 1
ATOM 667 C C . GLY A 1 90 ? -9.869 7.094 -6.925 1.00 72.69 90 GLY A C 1
ATOM 668 O O . GLY A 1 90 ? -10.654 6.387 -6.284 1.00 72.69 90 GLY A O 1
ATOM 669 N N . PHE A 1 91 ? -8.542 7.004 -6.786 1.00 78.12 91 PHE A N 1
ATOM 670 C CA . PHE A 1 91 ? -7.853 6.147 -5.816 1.00 78.12 91 PHE A CA 1
ATOM 671 C C . PHE A 1 91 ? -7.142 6.990 -4.761 1.00 78.12 91 PHE A C 1
ATOM 673 O O . PHE A 1 91 ? -6.546 8.007 -5.083 1.00 78.12 91 PHE A O 1
ATOM 680 N N . HIS A 1 92 ? -7.156 6.543 -3.504 1.00 78.25 92 HIS A N 1
ATOM 681 C CA . HIS A 1 92 ? -6.475 7.260 -2.419 1.00 78.25 92 HIS A CA 1
ATOM 682 C C . HIS A 1 92 ? -4.960 6.998 -2.410 1.00 78.25 92 HIS A C 1
ATOM 684 O O . HIS A 1 92 ? -4.203 7.762 -1.823 1.00 78.25 92 HIS A O 1
ATOM 690 N N . VAL A 1 93 ? -4.517 5.889 -3.014 1.00 81.69 93 VAL A N 1
ATOM 691 C CA . VAL A 1 93 ? -3.100 5.531 -3.165 1.00 81.69 93 VAL A CA 1
ATOM 692 C C . VAL A 1 93 ? -2.906 4.878 -4.527 1.00 81.69 93 VAL A C 1
ATOM 694 O O . VAL A 1 93 ? -3.696 4.007 -4.907 1.00 81.69 93 VAL A O 1
ATOM 697 N N . LEU A 1 94 ? -1.842 5.257 -5.231 1.00 86.44 94 LEU A N 1
ATOM 698 C CA . LEU A 1 94 ? -1.402 4.604 -6.462 1.00 86.44 94 LEU A CA 1
ATOM 699 C C . LEU A 1 94 ? -0.031 3.967 -6.266 1.00 86.44 94 LEU A C 1
ATOM 701 O O . LEU A 1 94 ? 0.866 4.581 -5.701 1.00 86.44 94 LEU A O 1
ATOM 705 N N . PHE A 1 95 ? 0.140 2.749 -6.766 1.00 87.31 95 PHE A N 1
ATOM 706 C CA . PHE A 1 95 ? 1.433 2.076 -6.816 1.00 87.31 95 PHE A CA 1
ATOM 707 C C . PHE A 1 95 ? 2.004 2.157 -8.221 1.00 87.31 95 PHE A C 1
ATOM 709 O O . PHE A 1 95 ? 1.395 1.654 -9.161 1.00 87.31 95 PHE A O 1
ATOM 716 N N . VAL A 1 96 ? 3.184 2.753 -8.360 1.00 86.62 96 VAL A N 1
ATOM 717 C CA . VAL A 1 96 ? 3.867 2.928 -9.646 1.00 86.62 96 VAL A CA 1
ATOM 718 C C . VAL A 1 96 ? 5.192 2.189 -9.596 1.00 86.62 96 VAL A C 1
ATOM 720 O O . VAL A 1 96 ? 5.915 2.258 -8.601 1.00 86.62 96 VAL A O 1
ATOM 723 N N . ARG A 1 97 ? 5.521 1.448 -10.654 1.00 83.50 97 ARG A N 1
ATOM 724 C CA . ARG A 1 97 ? 6.793 0.729 -10.725 1.00 83.50 97 ARG A CA 1
ATOM 725 C C . ARG A 1 97 ? 7.941 1.737 -10.681 1.00 83.50 97 ARG A C 1
ATOM 727 O O . ARG A 1 97 ? 7.975 2.668 -11.484 1.00 83.50 97 ARG A O 1
ATOM 734 N N . ARG A 1 98 ? 8.875 1.569 -9.742 1.00 77.88 98 ARG A N 1
ATOM 735 C CA . ARG A 1 98 ? 10.080 2.401 -9.692 1.00 77.88 98 ARG A CA 1
ATOM 736 C C . ARG A 1 98 ? 10.858 2.137 -10.976 1.00 77.88 98 ARG A C 1
ATOM 738 O O . ARG A 1 98 ? 11.037 0.978 -11.361 1.00 77.88 98 ARG A O 1
ATOM 745 N N . ALA A 1 99 ? 11.291 3.199 -11.651 1.00 66.88 99 ALA A N 1
ATOM 746 C CA . ALA A 1 99 ? 12.246 3.043 -12.737 1.00 66.88 99 ALA A CA 1
ATOM 747 C C . ALA A 1 99 ? 13.458 2.264 -12.193 1.00 66.88 99 ALA A C 1
ATOM 749 O O . ALA A 1 99 ? 13.843 2.506 -11.041 1.00 66.88 99 ALA A O 1
ATOM 750 N N . PRO A 1 100 ? 14.036 1.316 -12.956 1.00 58.28 100 PRO A N 1
ATOM 751 C CA . PRO A 1 100 ? 15.326 0.762 -12.577 1.00 58.28 100 PRO A CA 1
ATOM 752 C C . PRO A 1 100 ? 16.267 1.952 -12.367 1.00 58.28 100 PRO A C 1
ATOM 754 O O . PRO A 1 100 ? 16.382 2.808 -13.246 1.00 58.28 100 PRO A O 1
ATOM 757 N N . GLY A 1 101 ? 16.814 2.072 -11.156 1.00 53.09 101 GLY A N 1
ATOM 758 C CA . GLY A 1 101 ? 17.746 3.148 -10.833 1.00 53.09 101 GLY A CA 1
ATOM 759 C C . GLY A 1 101 ? 18.956 3.122 -11.777 1.00 53.09 101 GLY A C 1
ATOM 760 O O . GLY A 1 101 ? 19.195 2.086 -12.404 1.00 53.09 101 GLY A O 1
ATOM 761 N N . PRO A 1 102 ? 19.678 4.249 -11.908 1.00 47.91 102 PRO A N 1
ATOM 762 C CA . PRO A 1 102 ? 20.899 4.315 -12.707 1.00 47.91 102 PRO A CA 1
ATOM 763 C C . PRO A 1 102 ? 21.953 3.296 -12.259 1.00 47.91 102 PRO A C 1
ATOM 765 O O . PRO A 1 102 ? 21.984 2.959 -11.051 1.00 47.91 102 PRO A O 1
#

pLDDT: mean 72.58, std 12.27, range [47.91, 90.0]